Protein AF-A0A0H3GQK8-F1 (afdb_monomer_lite)

Radius of gyration: 12.93 Å; chains: 1; bounding box: 35×20×33 Å

Secondary structure (DSSP, 8-state):
-HHHHGGGTTT-S-EEEEES-GGGHHHHHHHHHHTT-SEEEEEEEEETTEEEEEEEEESS-HHHHHS--

InterPro domains:
  IPR010286 METTL16/RlmF family [PF05971] (1-61)
  IPR010286 METTL16/RlmF family [PTHR13393] (1-65)
  IPR029063 S-adenosyl-L-methionine-dependent methyltransferase superfamily [G3DSA:3.40.50.150] (1-61)

Sequence (69 aa):
MIRESQAFARQVKWFTSLVSRGDNLPPLYRLLTEVGAVKVVKKEMAQGQKQSRFIAWSFMDDAKRRRPF

Structure (mmCIF, N/CA/C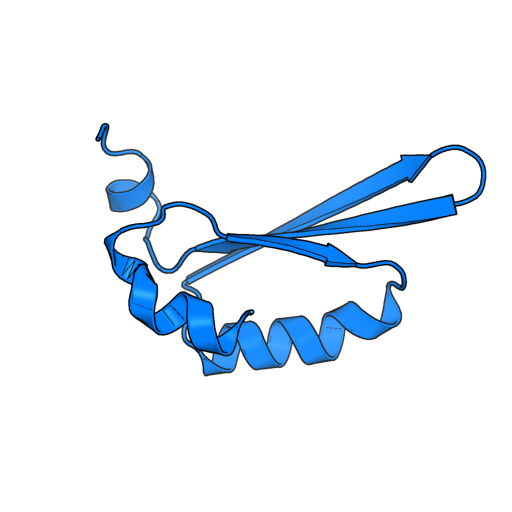/O backbone):
data_AF-A0A0H3GQK8-F1
#
_entry.id   AF-A0A0H3GQK8-F1
#
loop_
_atom_site.group_PDB
_atom_site.id
_atom_site.type_symbol
_atom_site.label_atom_id
_atom_site.label_alt_id
_atom_site.label_comp_id
_atom_site.label_asym_id
_atom_site.label_entity_id
_atom_site.label_seq_id
_atom_site.pdbx_PDB_ins_code
_atom_site.Cartn_x
_atom_site.Cartn_y
_atom_site.Cartn_z
_atom_site.occupancy
_atom_site.B_iso_or_equiv
_atom_site.auth_seq_id
_atom_site.auth_comp_id
_atom_site.auth_asym_id
_atom_site.auth_atom_id
_atom_site.pdbx_PDB_model_num
ATOM 1 N N . MET A 1 1 ? -0.474 11.138 6.062 1.00 90.88 1 MET A N 1
ATOM 2 C CA . MET A 1 1 ? -1.411 10.319 5.261 1.00 90.88 1 MET A CA 1
ATOM 3 C C . MET A 1 1 ? -1.495 8.859 5.699 1.00 90.88 1 MET A C 1
ATOM 5 O O . MET A 1 1 ? -2.568 8.455 6.120 1.00 90.88 1 MET A O 1
ATOM 9 N N . ILE A 1 2 ? -0.426 8.045 5.638 1.00 97.38 2 ILE A N 1
ATOM 10 C CA . ILE A 1 2 ? -0.540 6.608 5.998 1.00 97.38 2 ILE A CA 1
ATOM 11 C C . ILE A 1 2 ? -1.002 6.408 7.454 1.00 97.38 2 ILE A C 1
ATOM 13 O O . ILE A 1 2 ? -1.966 5.686 7.681 1.00 97.38 2 ILE A O 1
ATOM 17 N N . ARG A 1 3 ? -0.398 7.091 8.436 1.00 97.62 3 ARG A N 1
ATOM 18 C CA . ARG A 1 3 ? -0.830 6.980 9.846 1.00 97.62 3 ARG A CA 1
ATOM 19 C C . ARG A 1 3 ? -2.272 7.448 10.062 1.00 97.62 3 ARG A C 1
ATOM 21 O O . ARG A 1 3 ? -3.064 6.739 10.663 1.00 97.62 3 ARG A O 1
ATOM 28 N N . GLU A 1 4 ? -2.629 8.595 9.490 1.00 97.25 4 GLU A N 1
ATOM 29 C CA . GLU A 1 4 ? -3.987 9.160 9.575 1.00 97.25 4 GLU A CA 1
ATOM 30 C C . GLU A 1 4 ? -5.041 8.234 8.956 1.00 97.25 4 GLU A C 1
ATOM 32 O O . GLU A 1 4 ? -6.161 8.159 9.451 1.00 97.25 4 GLU A O 1
ATOM 37 N N . SER A 1 5 ? -4.684 7.482 7.907 1.00 97.94 5 SER A N 1
ATOM 38 C CA . SER A 1 5 ? -5.618 6.569 7.241 1.00 97.94 5 SER A CA 1
ATOM 39 C C . SER A 1 5 ? -6.153 5.465 8.159 1.00 97.94 5 SER A C 1
ATOM 41 O O . SER A 1 5 ? -7.268 4.991 7.944 1.00 97.94 5 SER A O 1
ATOM 43 N N . GLN A 1 6 ? -5.422 5.108 9.223 1.00 97.12 6 GLN A N 1
ATOM 44 C CA . GLN A 1 6 ? -5.865 4.115 10.204 1.00 97.12 6 GLN A CA 1
ATOM 45 C C . GLN A 1 6 ? -7.155 4.551 10.922 1.00 97.12 6 GLN A C 1
ATOM 47 O O . GLN A 1 6 ? -8.026 3.719 11.174 1.00 97.12 6 GLN A O 1
ATOM 52 N N . ALA A 1 7 ? -7.336 5.854 11.172 1.00 97.69 7 ALA A N 1
ATOM 53 C CA . ALA A 1 7 ? -8.544 6.386 11.811 1.00 97.69 7 ALA A CA 1
ATOM 54 C C . ALA A 1 7 ? -9.808 6.197 10.950 1.00 97.69 7 ALA A C 1
ATOM 56 O O . ALA A 1 7 ? -10.910 6.067 11.477 1.00 97.69 7 ALA A O 1
ATOM 57 N N . PHE A 1 8 ? -9.645 6.107 9.628 1.00 97.06 8 PHE A N 1
ATOM 58 C CA . PHE A 1 8 ? -10.732 5.969 8.655 1.00 97.06 8 PHE A CA 1
ATOM 59 C C . PHE A 1 8 ? -10.810 4.558 8.048 1.00 97.06 8 PHE A C 1
ATOM 61 O O . PHE A 1 8 ? -11.522 4.331 7.066 1.00 97.06 8 PHE A O 1
ATOM 68 N N . ALA A 1 9 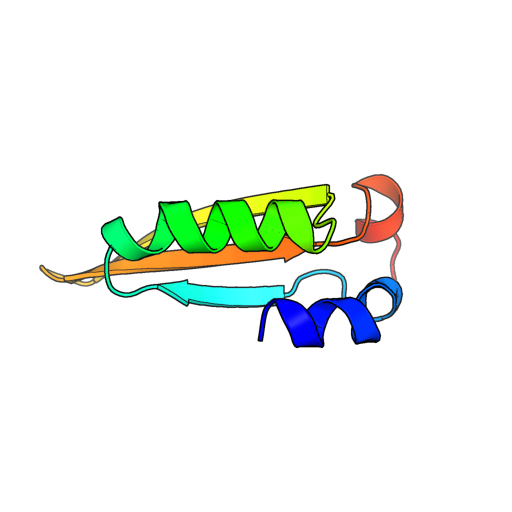? -10.107 3.585 8.642 1.00 96.31 9 ALA A N 1
ATOM 69 C CA . ALA A 1 9 ? -9.953 2.219 8.138 1.00 96.31 9 ALA A CA 1
ATOM 70 C C . ALA A 1 9 ? -11.279 1.493 7.839 1.00 96.31 9 ALA A C 1
ATOM 72 O O . ALA A 1 9 ? -11.335 0.636 6.958 1.00 96.31 9 ALA A O 1
ATOM 73 N N . ARG A 1 10 ? -12.352 1.833 8.567 1.00 94.06 10 ARG A N 1
ATOM 74 C CA . ARG A 1 10 ? -13.690 1.231 8.416 1.00 94.06 10 ARG A CA 1
ATOM 75 C C . ARG A 1 10 ? -14.587 1.941 7.402 1.00 94.06 10 ARG A C 1
ATOM 77 O O . ARG A 1 10 ? -15.574 1.357 6.970 1.00 94.06 10 ARG A O 1
ATOM 84 N N . GLN A 1 11 ? -14.264 3.177 7.033 1.00 94.62 11 GLN A N 1
ATOM 85 C CA . GLN A 1 11 ? -15.113 4.029 6.192 1.00 94.62 11 GLN A CA 1
ATOM 86 C C . GLN A 1 11 ? -14.616 4.095 4.746 1.00 94.62 11 GLN A C 1
ATOM 88 O O . GLN A 1 11 ? -15.398 4.316 3.826 1.00 94.62 11 GLN A O 1
ATOM 93 N N . VAL A 1 12 ? -13.317 3.875 4.532 1.00 96.50 12 VAL A N 1
ATOM 94 C CA . VAL A 1 12 ? -12.671 4.057 3.232 1.00 96.50 12 VAL A CA 1
ATOM 95 C C . VAL A 1 12 ? -12.128 2.726 2.721 1.00 96.50 12 VAL A C 1
ATOM 97 O O . VAL A 1 12 ? -11.307 2.076 3.364 1.00 96.50 12 VAL A O 1
ATOM 100 N N . LYS A 1 13 ? -12.569 2.327 1.523 1.00 96.56 13 LYS A N 1
ATOM 101 C CA . LYS A 1 13 ? -12.142 1.075 0.877 1.00 96.56 13 LYS A CA 1
ATOM 102 C C . LYS A 1 13 ? -10.692 1.113 0.408 1.00 96.56 13 LYS A C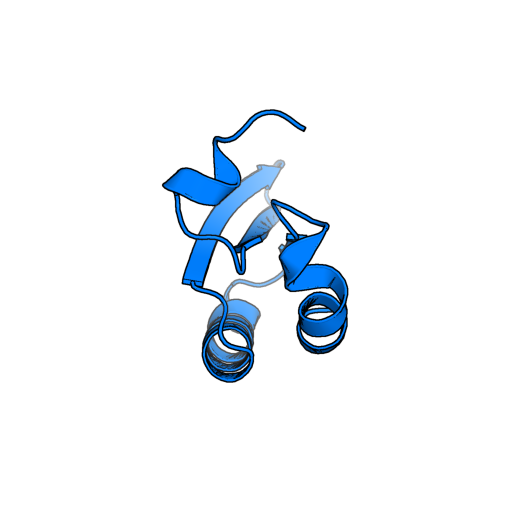 1
ATOM 104 O O . LYS A 1 13 ? -9.991 0.110 0.529 1.00 96.56 13 LYS A O 1
ATOM 109 N N . TRP A 1 14 ? -10.261 2.245 -0.140 1.00 97.56 14 TRP A N 1
ATOM 110 C CA . TRP A 1 14 ? -8.923 2.443 -0.682 1.00 97.56 14 TRP A CA 1
ATOM 111 C C . TRP A 1 14 ? -8.414 3.834 -0.346 1.00 97.56 14 TRP A C 1
ATOM 113 O O . TRP A 1 14 ? -9.075 4.829 -0.631 1.00 97.56 14 TRP A O 1
ATOM 123 N N . PHE A 1 15 ? -7.206 3.883 0.195 1.00 98.31 15 PHE A N 1
ATOM 124 C CA . PHE A 1 15 ? -6.403 5.092 0.277 1.00 98.31 15 PHE A CA 1
ATOM 125 C C . PHE A 1 15 ? -5.341 5.036 -0.811 1.00 98.31 15 PHE A C 1
ATOM 127 O O . PHE A 1 15 ? -4.856 3.955 -1.147 1.00 98.31 15 PHE A O 1
ATOM 134 N N . THR A 1 16 ? -4.970 6.187 -1.362 1.00 97.56 16 THR A N 1
ATOM 135 C CA . THR A 1 16 ? -4.004 6.271 -2.461 1.00 97.56 16 THR A CA 1
ATOM 136 C C . THR A 1 16 ? -3.023 7.406 -2.238 1.00 97.56 16 THR A C 1
ATOM 138 O O . THR A 1 16 ? -3.383 8.441 -1.680 1.00 97.56 16 THR A O 1
ATOM 141 N N . SER A 1 17 ? -1.794 7.249 -2.722 1.00 96.38 17 SER A N 1
ATOM 142 C CA . SER A 1 17 ? -0.806 8.326 -2.741 1.00 96.38 17 SER A CA 1
ATOM 143 C C . SER A 1 17 ? 0.131 8.188 -3.938 1.00 96.38 17 SER A C 1
ATOM 145 O O . SER A 1 17 ? 0.546 7.079 -4.287 1.00 96.38 17 SER A O 1
ATOM 147 N N . LEU A 1 18 ? 0.461 9.315 -4.570 1.00 95.38 18 LEU A N 1
ATOM 148 C CA . LEU A 1 18 ? 1.445 9.375 -5.646 1.00 95.38 18 LEU A CA 1
ATOM 149 C C . LEU A 1 18 ? 2.862 9.378 -5.058 1.00 95.38 18 LEU A C 1
ATOM 151 O O . LEU A 1 18 ? 3.163 10.109 -4.118 1.00 95.38 18 LEU A O 1
ATOM 155 N N . VAL A 1 19 ? 3.754 8.593 -5.652 1.00 94.38 19 VAL A N 1
ATOM 156 C CA . VAL A 1 19 ? 5.149 8.443 -5.241 1.00 94.38 19 VAL A CA 1
ATOM 157 C C . VAL A 1 19 ? 6.052 8.795 -6.421 1.00 94.38 19 VAL A C 1
ATOM 159 O O . VAL A 1 19 ? 6.071 8.118 -7.448 1.00 94.38 19 VAL A O 1
ATOM 162 N N . SER A 1 20 ? 6.832 9.865 -6.279 1.00 91.50 20 SER A N 1
ATOM 163 C CA . SER A 1 20 ? 7.716 10.357 -7.344 1.00 91.50 20 SER A CA 1
ATOM 164 C C . SER A 1 20 ? 8.915 9.437 -7.596 1.00 91.50 20 SER A C 1
ATOM 166 O O . SER A 1 20 ? 9.219 9.124 -8.743 1.00 91.50 20 SER A O 1
ATOM 168 N N . ARG A 1 21 ? 9.576 8.952 -6.539 1.00 92.00 21 ARG A N 1
ATOM 169 C CA . ARG A 1 21 ? 10.798 8.132 -6.628 1.00 92.00 21 ARG A CA 1
ATOM 170 C C . ARG A 1 21 ? 10.572 6.714 -6.122 1.00 92.00 21 ARG A C 1
ATOM 172 O O . ARG A 1 21 ? 9.939 6.532 -5.085 1.00 92.00 21 ARG A O 1
ATOM 179 N N . GLY A 1 22 ? 11.117 5.723 -6.827 1.00 92.25 22 GLY A N 1
ATOM 180 C CA . GLY A 1 22 ? 11.007 4.311 -6.442 1.00 92.25 22 GLY A CA 1
ATOM 181 C C . GLY A 1 22 ? 11.611 4.037 -5.064 1.00 92.25 22 GLY A C 1
ATOM 182 O O . GLY A 1 22 ? 11.036 3.284 -4.285 1.00 92.25 22 GLY A O 1
ATOM 183 N N . ASP A 1 23 ? 12.683 4.748 -4.723 1.00 94.81 23 ASP A N 1
ATOM 184 C CA . ASP A 1 23 ? 13.419 4.614 -3.458 1.00 94.81 23 ASP A CA 1
ATOM 185 C C . ASP A 1 23 ? 12.602 5.009 -2.225 1.00 94.81 23 ASP A C 1
ATOM 187 O O . ASP A 1 23 ? 12.917 4.611 -1.106 1.00 94.81 23 ASP A O 1
ATOM 191 N N . ASN A 1 24 ? 11.519 5.768 -2.410 1.00 95.12 24 ASN A N 1
ATOM 192 C CA . ASN A 1 24 ? 10.608 6.083 -1.317 1.00 95.12 24 ASN A CA 1
ATOM 193 C C . ASN A 1 24 ? 9.686 4.890 -0.986 1.00 95.12 24 ASN A C 1
ATOM 195 O O . ASN A 1 24 ? 9.047 4.898 0.060 1.00 95.12 24 ASN A O 1
ATOM 199 N N . LEU A 1 25 ? 9.579 3.863 -1.841 1.00 96.00 25 LEU A N 1
ATOM 200 C CA . LEU A 1 25 ? 8.655 2.744 -1.624 1.00 96.00 25 LEU A CA 1
ATOM 201 C C . LEU A 1 25 ? 9.018 1.858 -0.423 1.00 96.00 25 LEU A C 1
ATOM 203 O O . LEU A 1 25 ? 8.108 1.575 0.353 1.00 96.00 25 LEU A O 1
ATOM 207 N N . PRO A 1 26 ? 10.278 1.420 -0.211 1.00 97.19 26 PRO A N 1
ATOM 208 C CA . PRO A 1 26 ? 10.609 0.567 0.929 1.00 97.19 26 PRO A CA 1
ATOM 209 C C . PRO A 1 26 ? 10.188 1.137 2.297 1.00 97.19 26 PRO A C 1
ATOM 211 O O . PRO A 1 26 ? 9.526 0.408 3.040 1.00 97.19 26 PRO A O 1
ATOM 214 N N . PRO A 1 27 ? 10.478 2.408 2.659 1.00 97.31 27 PRO A N 1
ATOM 215 C CA . PRO A 1 27 ? 9.996 2.956 3.927 1.00 97.31 27 PRO A CA 1
ATOM 216 C C . PRO A 1 27 ? 8.467 3.106 3.972 1.00 97.31 27 PRO A C 1
ATOM 218 O O . PRO A 1 27 ? 7.876 2.901 5.029 1.00 97.31 27 PRO A O 1
ATOM 221 N N . LEU A 1 28 ? 7.804 3.397 2.844 1.00 97.56 28 LEU A N 1
ATOM 222 C CA . LEU A 1 28 ? 6.337 3.450 2.789 1.00 97.56 28 LEU A CA 1
ATOM 223 C C . LEU A 1 28 ? 5.709 2.070 3.019 1.00 97.56 28 LEU A C 1
ATOM 225 O O . LEU A 1 28 ? 4.719 1.975 3.736 1.00 97.56 28 LEU A O 1
ATOM 229 N N . TYR A 1 29 ? 6.289 1.000 2.469 1.00 98.06 29 TYR A N 1
ATOM 230 C CA . TYR A 1 29 ? 5.818 -0.365 2.710 1.00 98.06 29 TYR A CA 1
ATOM 231 C C . TYR A 1 29 ? 6.002 -0.797 4.161 1.00 98.06 29 TYR A C 1
ATOM 233 O O . TYR A 1 29 ? 5.081 -1.382 4.721 1.00 98.06 29 TYR A O 1
ATOM 241 N N . ARG A 1 30 ? 7.134 -0.461 4.796 1.00 98.00 30 ARG A N 1
ATOM 242 C CA . ARG A 1 30 ? 7.332 -0.717 6.234 1.00 98.00 30 ARG A CA 1
ATOM 243 C C . ARG A 1 30 ? 6.261 -0.024 7.069 1.00 98.00 30 ARG A C 1
ATOM 245 O O . ARG A 1 30 ? 5.597 -0.677 7.864 1.00 98.00 30 ARG A O 1
ATOM 252 N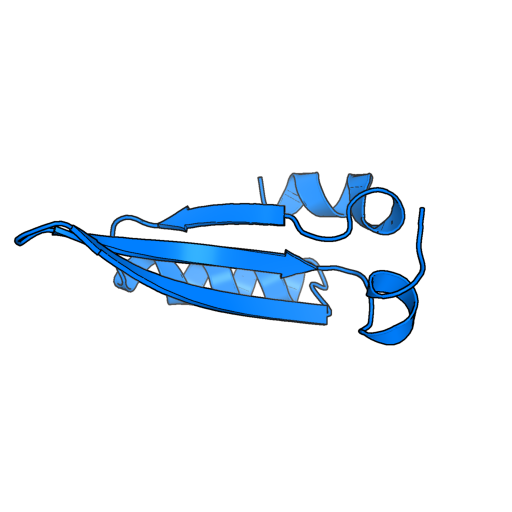 N . LEU A 1 31 ? 6.019 1.260 6.804 1.00 98.06 31 LEU A N 1
ATOM 253 C CA . LEU A 1 31 ? 4.989 2.016 7.508 1.00 98.06 31 LEU A CA 1
ATOM 254 C C . LEU A 1 31 ? 3.581 1.445 7.273 1.00 98.06 31 LEU A C 1
ATOM 256 O O . LEU A 1 31 ? 2.775 1.421 8.194 1.00 98.06 31 LEU A O 1
ATOM 260 N N . LEU A 1 32 ? 3.274 0.975 6.060 1.00 98.38 32 LEU A N 1
ATOM 261 C CA . LEU A 1 32 ? 1.994 0.326 5.752 1.00 98.38 32 LEU A CA 1
ATOM 262 C C . LEU A 1 32 ? 1.800 -0.979 6.532 1.00 98.38 32 LEU A C 1
ATOM 264 O O . LEU A 1 32 ? 0.698 -1.235 7.016 1.00 98.38 32 LEU A O 1
ATOM 268 N N . THR A 1 33 ? 2.866 -1.764 6.693 1.00 97.94 33 THR A N 1
ATOM 269 C CA . THR A 1 33 ? 2.862 -2.951 7.554 1.00 97.94 33 THR A CA 1
ATOM 270 C C . THR A 1 33 ? 2.647 -2.570 9.019 1.00 97.94 33 THR A C 1
ATOM 272 O O . THR A 1 33 ? 1.785 -3.150 9.670 1.00 97.94 33 THR A O 1
ATOM 275 N N . GLU A 1 34 ? 3.361 -1.560 9.525 1.00 98.06 34 GLU A N 1
ATOM 276 C CA . GLU A 1 34 ? 3.242 -1.083 10.914 1.00 98.06 34 GLU A CA 1
ATOM 277 C C . GLU A 1 34 ? 1.826 -0.603 11.263 1.00 98.06 34 GLU A C 1
ATOM 279 O O . GLU A 1 34 ? 1.333 -0.881 12.353 1.00 98.06 34 GLU A O 1
ATOM 284 N N . VAL A 1 35 ? 1.142 0.093 10.347 1.00 97.62 35 VAL A N 1
ATOM 285 C CA . VAL A 1 35 ? -0.235 0.565 10.593 1.00 97.62 35 VAL A CA 1
ATOM 286 C C . VAL A 1 35 ? -1.301 -0.517 10.382 1.00 97.62 35 VAL A C 1
ATOM 288 O O . VAL A 1 35 ? -2.482 -0.255 10.621 1.00 97.62 35 VAL A O 1
ATOM 291 N N . GLY A 1 36 ? -0.918 -1.718 9.940 1.00 97.50 36 GLY A N 1
ATOM 292 C CA . GLY A 1 36 ? -1.830 -2.845 9.740 1.00 97.50 36 GLY A CA 1
ATOM 293 C C . GLY A 1 36 ? -2.627 -2.798 8.434 1.00 97.50 36 GLY A C 1
ATOM 294 O O . GLY A 1 36 ? -3.761 -3.277 8.388 1.00 97.50 36 GLY A O 1
ATOM 295 N N . ALA A 1 37 ? -2.080 -2.215 7.362 1.00 98.06 37 ALA A N 1
ATOM 296 C CA . ALA A 1 37 ? -2.701 -2.318 6.043 1.00 98.06 37 ALA A CA 1
ATOM 297 C C . ALA A 1 37 ? -2.697 -3.784 5.573 1.00 98.06 37 ALA A C 1
ATOM 299 O O . ALA A 1 37 ? -1.646 -4.411 5.458 1.00 98.06 37 ALA A O 1
ATOM 300 N N . VAL A 1 38 ? -3.873 -4.330 5.259 1.00 97.06 38 VAL A N 1
ATOM 301 C CA . VAL A 1 38 ? -4.032 -5.747 4.874 1.00 97.06 38 VAL A CA 1
ATOM 302 C C . VAL A 1 38 ? -3.829 -5.975 3.379 1.00 97.06 38 VAL A C 1
ATOM 304 O O . VAL A 1 38 ? -3.561 -7.088 2.932 1.00 97.06 38 VAL A O 1
ATOM 307 N N . LYS A 1 39 ? -3.963 -4.912 2.582 1.00 96.94 39 LYS A N 1
ATOM 308 C CA . LYS A 1 39 ? -3.706 -4.941 1.147 1.00 96.94 39 LYS A CA 1
ATOM 309 C C . LYS A 1 39 ? -2.927 -3.704 0.754 1.00 96.94 39 LYS A C 1
ATOM 311 O O . LYS A 1 39 ? -3.350 -2.591 1.050 1.00 96.94 39 LYS A O 1
ATOM 316 N N . VAL A 1 40 ? -1.836 -3.909 0.027 1.00 97.69 40 VAL A N 1
ATOM 317 C CA . VAL A 1 40 ? -1.051 -2.847 -0.599 1.00 97.69 40 VAL A CA 1
ATOM 318 C C . VAL A 1 40 ? -0.862 -3.207 -2.063 1.00 97.69 40 VAL A C 1
ATOM 320 O O . VAL A 1 40 ? -0.524 -4.342 -2.396 1.00 97.69 40 VAL A O 1
ATOM 323 N N . VAL A 1 41 ? -1.110 -2.248 -2.944 1.00 97.00 41 VAL A N 1
ATOM 324 C CA . VAL A 1 41 ? -0.868 -2.375 -4.377 1.00 97.00 41 VAL A CA 1
ATOM 325 C C . VAL A 1 41 ? -0.046 -1.193 -4.853 1.00 97.00 41 VAL A C 1
ATOM 327 O O . VAL A 1 41 ? -0.210 -0.063 -4.398 1.00 97.00 41 VAL A O 1
ATOM 330 N N . LYS A 1 42 ? 0.845 -1.467 -5.794 1.00 96.75 42 LYS A N 1
ATOM 331 C CA . LYS A 1 42 ? 1.648 -0.470 -6.484 1.00 96.75 42 LYS A CA 1
ATOM 332 C C . LYS A 1 42 ? 1.275 -0.505 -7.953 1.00 96.75 42 LYS A C 1
ATOM 334 O O . LYS A 1 42 ? 1.178 -1.581 -8.541 1.00 96.75 42 LYS A O 1
ATOM 339 N N . LYS A 1 43 ? 1.129 0.669 -8.553 1.00 95.94 43 LYS A N 1
ATOM 340 C CA . LYS A 1 43 ? 0.916 0.807 -9.988 1.00 95.94 43 LYS A CA 1
ATOM 341 C C . LYS A 1 43 ? 1.907 1.810 -10.549 1.00 95.94 43 LYS A C 1
ATOM 343 O O . LYS A 1 43 ? 1.950 2.959 -10.116 1.00 95.94 43 LYS A O 1
ATOM 348 N N . GLU A 1 44 ? 2.712 1.351 -11.500 1.00 93.69 44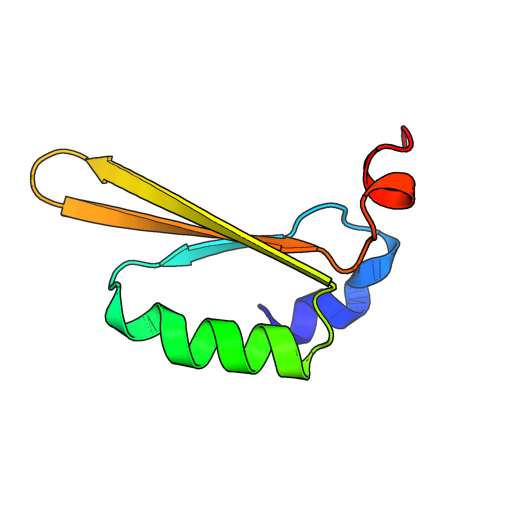 GLU A N 1
ATOM 349 C CA . GLU A 1 44 ? 3.599 2.226 -12.262 1.00 93.69 44 GLU A CA 1
ATOM 350 C C . GLU A 1 44 ? 2.773 3.118 -13.195 1.00 93.69 44 GLU A C 1
ATOM 352 O O . GLU A 1 44 ? 1.776 2.685 -13.780 1.00 93.69 44 GLU A O 1
ATOM 357 N N . MET A 1 45 ? 3.204 4.368 -13.314 1.00 90.25 45 MET A N 1
ATOM 358 C CA . MET A 1 45 ? 2.639 5.395 -14.176 1.00 90.25 45 MET A CA 1
ATOM 359 C C . MET A 1 45 ? 3.785 6.064 -14.934 1.00 90.25 45 MET A C 1
ATOM 361 O O . MET A 1 45 ? 4.509 6.902 -14.391 1.00 90.25 45 MET A O 1
ATOM 365 N N . ALA A 1 46 ? 3.958 5.705 -16.199 1.00 84.44 46 ALA A N 1
ATOM 366 C CA . ALA A 1 46 ? 4.898 6.391 -17.071 1.00 84.44 46 ALA A CA 1
ATOM 367 C C . ALA A 1 46 ? 4.179 7.537 -17.791 1.00 84.44 46 ALA A C 1
ATOM 369 O O . ALA A 1 46 ? 3.160 7.314 -18.443 1.00 84.44 46 ALA A O 1
ATOM 370 N N . GLN A 1 47 ? 4.714 8.752 -17.679 1.00 80.19 47 GLN A N 1
ATOM 371 C CA . GLN A 1 47 ? 4.296 9.885 -18.501 1.00 80.19 47 GLN A CA 1
ATOM 372 C C . GLN A 1 47 ? 5.542 10.503 -19.140 1.00 80.19 47 GLN A C 1
ATOM 374 O O . GLN A 1 47 ? 6.337 11.169 -18.474 1.00 80.19 47 GLN A O 1
ATOM 379 N N . GLY A 1 48 ? 5.735 10.247 -20.436 1.00 84.06 48 GLY A N 1
ATOM 380 C CA . GLY A 1 48 ? 6.970 10.609 -21.134 1.00 84.06 48 GLY A CA 1
ATOM 381 C C . GLY A 1 48 ? 8.197 9.974 -20.470 1.00 84.06 48 GLY A C 1
ATOM 382 O O . GLY A 1 48 ? 8.185 8.794 -20.128 1.00 84.06 48 GLY A O 1
ATOM 383 N N . GLN A 1 49 ? 9.245 10.769 -20.242 1.00 84.88 49 GLN A N 1
ATOM 384 C CA . GLN A 1 49 ? 10.471 10.319 -19.565 1.00 84.88 49 GLN A CA 1
ATOM 385 C C . GLN A 1 49 ? 10.326 10.196 -18.038 1.00 84.88 49 GLN A C 1
ATOM 387 O O . GLN A 1 49 ? 11.192 9.630 -17.372 1.00 84.88 49 GLN A O 1
ATOM 392 N N . LYS A 1 50 ? 9.243 10.721 -17.452 1.00 85.69 50 LYS A N 1
ATOM 393 C CA . LYS A 1 50 ? 9.044 10.702 -16.003 1.00 85.69 50 LYS A CA 1
ATOM 394 C C . LYS A 1 50 ? 8.372 9.398 -15.583 1.00 85.69 50 LYS A C 1
ATOM 396 O O . LYS A 1 50 ? 7.205 9.149 -15.889 1.00 85.69 50 LYS A O 1
ATOM 401 N N . GLN A 1 51 ? 9.097 8.592 -14.811 1.00 87.44 51 GLN A N 1
ATOM 402 C CA . GLN A 1 51 ? 8.539 7.423 -14.135 1.00 87.44 51 GLN A CA 1
ATOM 403 C C . GLN A 1 51 ? 7.936 7.835 -12.793 1.00 87.44 51 GLN A C 1
ATOM 405 O O . GLN A 1 51 ? 8.650 8.122 -11.831 1.00 87.44 51 GLN A O 1
ATOM 410 N N . SER A 1 52 ? 6.613 7.842 -12.719 1.00 89.94 52 SER A N 1
ATOM 411 C CA . SER A 1 52 ? 5.870 7.987 -11.470 1.00 89.94 52 SER A CA 1
ATOM 412 C C . SER A 1 52 ? 5.182 6.673 -11.116 1.00 89.94 52 SER A C 1
ATOM 414 O O . SER A 1 52 ? 5.182 5.716 -11.885 1.00 89.94 52 SER A O 1
ATOM 416 N N . ARG A 1 53 ? 4.614 6.597 -9.921 1.00 93.88 53 ARG A N 1
ATOM 417 C CA . ARG A 1 53 ? 3.796 5.465 -9.489 1.00 93.88 53 ARG A CA 1
ATOM 418 C C . ARG A 1 53 ? 2.834 5.929 -8.433 1.00 93.88 53 ARG A C 1
ATOM 420 O O . ARG A 1 53 ? 3.140 6.873 -7.711 1.00 93.88 53 ARG A O 1
ATOM 427 N N . PHE A 1 54 ? 1.720 5.240 -8.288 1.00 95.44 54 PHE A N 1
ATOM 428 C CA . PHE A 1 54 ? 0.917 5.380 -7.087 1.00 95.44 54 PHE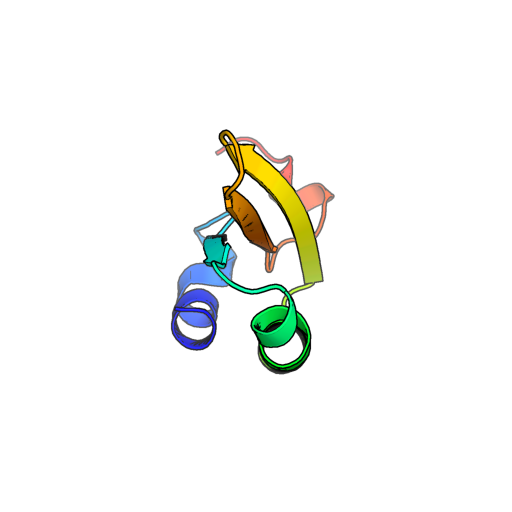 A CA 1
ATOM 429 C C . PHE A 1 54 ? 0.957 4.092 -6.282 1.00 95.44 54 PHE A C 1
ATOM 431 O O . PHE A 1 54 ? 1.098 2.987 -6.816 1.00 95.44 54 PHE A O 1
ATOM 438 N N . ILE A 1 55 ? 0.839 4.263 -4.975 1.00 97.06 55 ILE A N 1
ATOM 439 C CA . ILE A 1 55 ? 0.520 3.188 -4.052 1.00 97.06 55 ILE A CA 1
ATOM 440 C C . ILE A 1 55 ? -0.939 3.340 -3.646 1.00 97.06 55 ILE A C 1
ATOM 442 O O . ILE A 1 55 ? -1.425 4.457 -3.462 1.00 97.06 55 ILE A O 1
ATOM 446 N N . ALA A 1 56 ? -1.634 2.221 -3.513 1.00 97.88 56 ALA A N 1
ATOM 447 C CA . ALA A 1 56 ? -2.940 2.171 -2.888 1.00 97.88 56 ALA A CA 1
ATOM 448 C C . ALA A 1 56 ? -2.933 1.117 -1.789 1.00 97.88 56 ALA A C 1
ATOM 450 O O . ALA A 1 56 ? -2.294 0.073 -1.924 1.00 97.88 56 ALA A O 1
ATOM 451 N N . TRP A 1 57 ? -3.632 1.389 -0.697 1.00 98.19 57 TRP A N 1
ATOM 452 C CA . TRP A 1 57 ? -3.727 0.461 0.416 1.00 98.19 57 TRP A CA 1
ATOM 453 C C . TRP A 1 57 ? -5.125 0.428 1.013 1.00 98.19 57 TRP A C 1
ATOM 455 O O . TRP A 1 57 ? -5.923 1.354 0.854 1.00 98.19 57 TRP A O 1
ATOM 465 N N . SER A 1 58 ? -5.421 -0.678 1.683 1.00 98.19 58 SER A N 1
ATOM 466 C CA . SER A 1 58 ? -6.691 -0.924 2.346 1.00 98.19 58 SER A CA 1
ATOM 467 C C . SER A 1 58 ? -6.465 -1.613 3.684 1.00 98.19 58 SER A C 1
ATOM 469 O O . SER A 1 58 ? -5.556 -2.432 3.827 1.00 98.19 58 SER A O 1
ATOM 471 N N . PHE A 1 59 ? -7.338 -1.307 4.640 1.00 97.81 59 PHE A N 1
ATOM 472 C CA . PHE A 1 59 ? -7.470 -2.020 5.914 1.00 97.81 59 PHE A CA 1
ATOM 473 C C . PHE A 1 59 ? -8.587 -3.076 5.867 1.00 97.81 59 PHE A C 1
ATOM 475 O O . PHE A 1 59 ? -8.821 -3.782 6.843 1.00 97.81 59 PHE A O 1
ATOM 482 N N . MET A 1 60 ? -9.289 -3.185 4.734 1.00 96.44 60 MET A N 1
ATOM 483 C CA . MET A 1 60 ? -10.359 -4.152 4.523 1.00 96.44 60 MET A CA 1
ATOM 484 C C . MET A 1 60 ? -9.839 -5.354 3.743 1.00 96.44 60 MET A C 1
ATOM 486 O O . MET A 1 60 ? -9.214 -5.203 2.686 1.00 96.44 60 MET A O 1
ATOM 490 N N . ASP A 1 61 ? -10.168 -6.548 4.231 1.00 94.75 61 ASP A N 1
ATOM 491 C CA . ASP A 1 61 ? -10.050 -7.774 3.448 1.00 94.75 61 ASP A CA 1
ATOM 492 C C . ASP A 1 61 ? -10.879 -7.690 2.150 1.00 94.75 61 ASP A C 1
ATOM 494 O O . ASP A 1 61 ? -11.721 -6.803 1.951 1.00 94.75 61 ASP A O 1
ATOM 498 N N . ASP A 1 62 ? -10.612 -8.605 1.223 1.00 94.38 62 ASP A N 1
ATOM 499 C CA . ASP A 1 62 ? -11.219 -8.578 -0.107 1.00 94.38 62 ASP A CA 1
ATOM 500 C C . ASP A 1 62 ? -12.751 -8.699 -0.067 1.00 94.38 62 ASP A C 1
ATOM 502 O O . ASP A 1 62 ? -13.428 -8.070 -0.884 1.00 94.38 62 ASP A O 1
ATOM 506 N N . ALA A 1 63 ? -13.302 -9.443 0.896 1.00 94.44 63 ALA A N 1
ATOM 507 C CA . ALA A 1 63 ? -14.741 -9.633 1.045 1.00 94.44 63 ALA A CA 1
ATOM 508 C C . ALA A 1 63 ? -15.435 -8.337 1.487 1.00 94.44 63 ALA A C 1
ATOM 510 O O . ALA A 1 63 ? -16.349 -7.858 0.810 1.00 94.44 63 ALA A O 1
ATOM 511 N N . LYS A 1 64 ? -14.958 -7.710 2.571 1.00 93.06 64 LYS A N 1
ATOM 512 C CA . LYS A 1 64 ? -15.492 -6.430 3.067 1.00 93.06 64 LYS A CA 1
ATOM 513 C C . LYS A 1 64 ? -15.372 -5.330 2.023 1.00 93.06 64 LYS A C 1
ATOM 515 O O . LYS A 1 64 ? -16.292 -4.534 1.856 1.00 93.06 64 LYS A O 1
ATOM 520 N N . ARG A 1 65 ? -14.264 -5.301 1.281 1.00 93.62 65 ARG A N 1
ATOM 521 C CA . ARG A 1 65 ? -14.009 -4.261 0.279 1.00 93.62 65 ARG A CA 1
ATOM 522 C C . ARG A 1 65 ? -14.921 -4.365 -0.945 1.00 93.62 65 ARG A C 1
ATOM 524 O O . ARG A 1 65 ? -15.274 -3.337 -1.521 1.00 93.62 65 ARG A O 1
ATOM 531 N N . ARG A 1 66 ? -15.305 -5.583 -1.344 1.00 93.69 66 ARG A N 1
ATOM 532 C CA . ARG A 1 66 ? -16.227 -5.831 -2.468 1.00 93.69 66 ARG A CA 1
ATOM 533 C C . ARG A 1 66 ? -17.691 -5.568 -2.122 1.00 93.69 66 ARG A C 1
ATOM 535 O O . ARG A 1 66 ? -18.490 -5.406 -3.039 1.00 93.69 66 ARG A O 1
ATOM 542 N N . ARG A 1 67 ? -18.046 -5.494 -0.835 1.00 92.38 67 ARG A N 1
ATOM 543 C CA . ARG A 1 67 ? -19.414 -5.180 -0.405 1.00 92.38 67 ARG A CA 1
ATOM 544 C C . ARG A 1 67 ? -19.828 -3.798 -0.939 1.00 92.38 67 ARG A C 1
ATOM 546 O O . ARG A 1 67 ? -19.069 -2.843 -0.744 1.00 92.38 67 ARG A O 1
ATOM 553 N N . PRO A 1 68 ? -20.979 -3.658 -1.617 1.00 87.31 68 PRO A N 1
ATOM 554 C CA . PRO A 1 68 ? -21.526 -2.352 -1.985 1.00 87.31 68 PRO A CA 1
ATOM 555 C C . PRO A 1 68 ? -21.694 -1.453 -0.751 1.00 87.31 68 PRO A C 1
ATOM 557 O O . PRO A 1 68 ? -21.799 -1.965 0.367 1.00 87.31 68 PRO A O 1
ATOM 560 N N . PHE A 1 69 ? -21.624 -0.136 -0.954 1.00 78.38 69 PHE A N 1
ATOM 561 C CA . PHE A 1 69 ? -21.915 0.829 0.110 1.00 78.38 69 PHE A CA 1
ATOM 562 C C . PHE A 1 69 ? -23.414 0.874 0.394 1.00 78.38 69 PHE A C 1
ATOM 564 O O . PHE A 1 69 ? -24.178 0.718 -0.584 1.00 78.38 69 PHE A O 1
#

pLDDT: mean 94.56, std 4.46, range [78.38, 98.38]

Organism: Klebsiella pneumoniae subsp. pneumoniae (strain HS11286) (NCBI:txid1125630)

Foldseek 3Di:
DLLVVLVCQLPDLKDKDKDQDPVVVVVVVVSNVVSQFPDKDKAWDDDPPGIIIMIMTHNDDPVSSPDDD